Protein AF-A0A4R1HKF2-F1 (afdb_monomer_lite)

Structure (mmCIF, N/CA/C/O backbone):
data_AF-A0A4R1HKF2-F1
#
_entry.id   AF-A0A4R1HKF2-F1
#
loop_
_atom_site.group_PDB
_atom_site.id
_atom_site.type_symbol
_atom_site.label_atom_id
_atom_site.label_alt_id
_atom_site.label_comp_id
_atom_site.label_asym_id
_atom_site.label_entity_id
_atom_site.label_seq_id
_atom_site.pdbx_PDB_ins_code
_atom_site.Cartn_x
_atom_site.Cartn_y
_atom_site.Cartn_z
_atom_site.occupancy
_atom_site.B_iso_or_equiv
_atom_site.auth_seq_id
_atom_site.auth_comp_id
_atom_site.auth_asym_id
_atom_site.auth_atom_id
_atom_site.pdbx_PDB_model_num
ATOM 1 N N . MET A 1 1 ? -10.575 5.640 28.020 1.00 51.53 1 MET A N 1
ATOM 2 C CA . MET A 1 1 ? 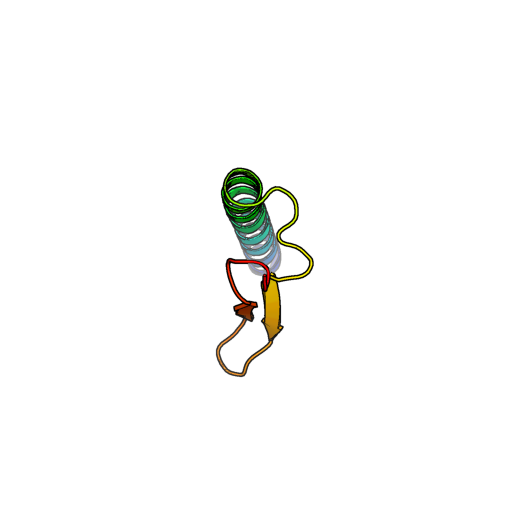-10.854 4.624 26.974 1.00 51.53 1 MET A CA 1
ATOM 3 C C . MET A 1 1 ? -10.444 5.109 25.573 1.00 51.53 1 MET A C 1
ATOM 5 O O . MET A 1 1 ? -11.041 4.713 24.586 1.00 51.53 1 MET A O 1
ATOM 9 N N . THR A 1 2 ? -9.399 5.932 25.467 1.00 57.53 2 THR A N 1
ATOM 10 C CA . THR A 1 2 ? -8.897 6.527 24.212 1.00 57.53 2 THR A CA 1
ATOM 11 C C . THR A 1 2 ? -7.775 5.705 23.559 1.00 57.53 2 THR A C 1
ATOM 13 O O . THR A 1 2 ? -7.552 5.809 22.361 1.00 57.53 2 THR A O 1
ATOM 16 N N . SER A 1 3 ? -7.118 4.809 24.307 1.00 71.81 3 SER A N 1
ATOM 17 C CA . SER A 1 3 ? -5.863 4.176 23.871 1.00 71.81 3 SER A CA 1
ATOM 18 C C . SER A 1 3 ? -5.986 3.222 22.680 1.00 71.81 3 SER A C 1
ATOM 20 O O . SER A 1 3 ? -5.001 2.989 21.985 1.00 71.81 3 SER A O 1
ATOM 22 N N . THR A 1 4 ? -7.164 2.647 22.428 1.00 83.00 4 THR A N 1
ATOM 23 C CA . THR A 1 4 ? -7.339 1.651 21.360 1.00 83.00 4 THR A CA 1
ATOM 24 C C . THR A 1 4 ? -7.467 2.306 19.986 1.00 83.00 4 THR A C 1
ATOM 26 O O . THR A 1 4 ? -6.863 1.835 19.028 1.00 83.00 4 THR A O 1
ATOM 29 N N . LEU A 1 5 ? -8.206 3.415 19.889 1.00 86.19 5 LEU A N 1
ATOM 30 C CA . LEU A 1 5 ? -8.373 4.170 18.641 1.00 86.19 5 LEU A CA 1
ATOM 31 C C . LEU A 1 5 ? -7.078 4.878 18.239 1.00 86.19 5 LEU A C 1
ATOM 33 O O . LEU A 1 5 ? -6.676 4.788 17.081 1.00 86.19 5 LEU A O 1
ATOM 37 N N . ASP A 1 6 ? -6.386 5.485 19.203 1.00 90.81 6 ASP A N 1
ATOM 38 C CA . ASP A 1 6 ? -5.092 6.129 18.963 1.00 90.81 6 ASP A CA 1
ATOM 39 C C . ASP A 1 6 ? -4.038 5.108 18.502 1.00 90.81 6 ASP A C 1
ATOM 41 O O . ASP A 1 6 ? -3.270 5.365 17.573 1.00 90.81 6 ASP A O 1
ATOM 45 N N . GLY A 1 7 ? -4.047 3.904 19.090 1.00 89.31 7 GLY A N 1
ATOM 46 C CA . GLY A 1 7 ? -3.180 2.800 18.675 1.00 89.31 7 GLY A CA 1
ATOM 47 C C . GLY A 1 7 ? -3.468 2.305 17.254 1.00 89.31 7 GLY A C 1
ATOM 48 O O . GLY A 1 7 ? -2.538 2.071 16.478 1.00 89.31 7 GLY A O 1
ATOM 49 N N . VAL A 1 8 ? -4.747 2.189 16.879 1.00 91.50 8 VAL A N 1
ATOM 50 C CA . VAL A 1 8 ? -5.149 1.824 15.510 1.00 91.50 8 VAL A CA 1
ATOM 51 C C . VAL A 1 8 ? -4.737 2.909 14.517 1.00 91.50 8 VAL A C 1
ATOM 53 O O . VAL A 1 8 ? -4.138 2.591 13.490 1.00 91.50 8 VAL A O 1
ATOM 56 N N . LEU A 1 9 ? -4.978 4.183 14.835 1.00 92.38 9 LEU A N 1
ATOM 57 C CA . LEU A 1 9 ? -4.595 5.305 13.979 1.00 92.38 9 LEU A CA 1
ATOM 58 C C . LEU A 1 9 ? -3.080 5.343 13.748 1.00 92.38 9 LEU A C 1
ATOM 60 O O . LEU A 1 9 ? -2.633 5.441 12.604 1.00 92.38 9 LEU A O 1
ATOM 64 N N . ALA A 1 10 ? -2.285 5.189 14.810 1.00 92.31 10 ALA A N 1
ATOM 65 C CA . ALA A 1 10 ? -0.830 5.127 14.702 1.00 92.31 10 ALA A CA 1
ATOM 66 C C . ALA A 1 10 ? -0.373 3.986 13.778 1.00 92.31 10 ALA A C 1
ATOM 68 O O . ALA A 1 10 ? 0.529 4.168 12.954 1.00 92.31 10 ALA A O 1
ATOM 69 N N . ARG A 1 11 ? -1.028 2.821 13.859 1.00 92.31 11 ARG A N 1
ATOM 70 C CA . ARG A 1 11 ? -0.706 1.671 13.008 1.00 92.31 11 ARG A CA 1
ATOM 71 C C . ARG A 1 11 ? -1.079 1.904 11.545 1.00 92.31 11 ARG A C 1
ATOM 73 O O . ARG A 1 11 ? -0.293 1.554 10.667 1.00 92.31 11 ARG A O 1
ATOM 80 N N . VAL A 1 12 ? -2.225 2.528 11.279 1.00 92.50 12 VAL A N 1
ATOM 81 C CA . VAL A 1 12 ? -2.649 2.901 9.919 1.00 92.50 12 VAL A CA 1
ATOM 82 C C . VAL A 1 12 ? -1.664 3.891 9.300 1.00 92.50 12 VAL A C 1
ATOM 84 O O . VAL A 1 12 ? -1.208 3.679 8.178 1.00 92.50 12 VAL A O 1
ATOM 87 N N . LEU A 1 13 ? -1.261 4.923 10.046 1.00 94.56 13 LEU A N 1
ATOM 88 C CA . LEU A 1 13 ? -0.270 5.897 9.578 1.00 94.56 13 LEU A CA 1
ATOM 89 C C . LEU A 1 13 ? 1.082 5.241 9.272 1.00 94.56 13 LEU A C 1
ATOM 91 O O . LEU A 1 13 ? 1.730 5.586 8.282 1.00 94.56 13 LEU A O 1
ATOM 95 N N . GLN A 1 14 ? 1.496 4.265 10.085 1.00 94.31 14 GLN A N 1
ATOM 96 C CA . GLN A 1 14 ? 2.711 3.496 9.830 1.00 94.31 14 GLN A CA 1
ATOM 97 C C . GLN A 1 14 ? 2.614 2.699 8.520 1.00 94.31 14 GLN A C 1
ATOM 99 O O . GLN A 1 14 ? 3.549 2.740 7.723 1.00 94.31 14 GLN A O 1
ATOM 104 N N . ILE A 1 15 ? 1.488 2.020 8.276 1.00 91.31 15 ILE A N 1
ATOM 105 C CA . ILE A 1 15 ? 1.254 1.251 7.043 1.00 91.31 15 ILE A CA 1
ATOM 106 C C . ILE A 1 15 ? 1.302 2.166 5.816 1.00 91.31 15 ILE A C 1
ATOM 108 O O . ILE A 1 15 ? 2.005 1.850 4.858 1.00 91.31 15 ILE A O 1
ATOM 112 N N . LEU A 1 16 ? 0.631 3.321 5.866 1.00 91.25 16 LEU A N 1
ATOM 113 C CA . LEU A 1 16 ? 0.630 4.293 4.767 1.00 91.25 16 LEU A CA 1
ATOM 114 C C . LEU A 1 16 ? 2.040 4.800 4.450 1.00 91.25 16 LEU A C 1
ATOM 116 O O . LEU A 1 16 ? 2.430 4.873 3.285 1.00 91.25 16 LEU A O 1
ATOM 120 N N . ARG A 1 17 ? 2.843 5.099 5.479 1.00 93.19 17 ARG A N 1
ATOM 121 C CA . ARG A 1 17 ? 4.235 5.524 5.281 1.00 93.19 17 ARG A CA 1
ATOM 122 C C . ARG A 1 17 ? 5.078 4.413 4.650 1.00 93.19 17 ARG A C 1
ATOM 124 O O . ARG A 1 17 ? 5.861 4.687 3.744 1.00 93.19 17 ARG A O 1
ATOM 131 N N . THR A 1 18 ? 4.922 3.167 5.096 1.00 90.31 18 THR A N 1
ATOM 132 C CA . THR A 1 18 ? 5.621 2.022 4.491 1.00 90.31 18 THR A CA 1
ATOM 133 C C . THR A 1 18 ? 5.203 1.814 3.035 1.00 90.31 18 THR A C 1
ATOM 135 O O . THR A 1 18 ? 6.066 1.586 2.189 1.00 90.31 18 THR A O 1
ATOM 138 N N . GLN A 1 19 ? 3.912 1.957 2.727 1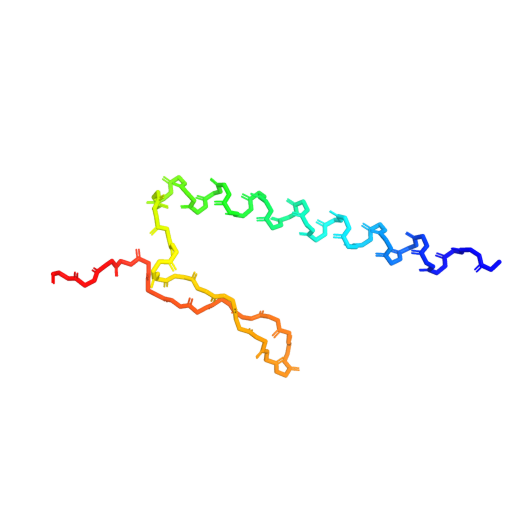.00 87.12 19 GLN A N 1
ATOM 139 C CA . GLN A 1 19 ? 3.395 1.865 1.363 1.00 87.12 19 GLN A CA 1
AT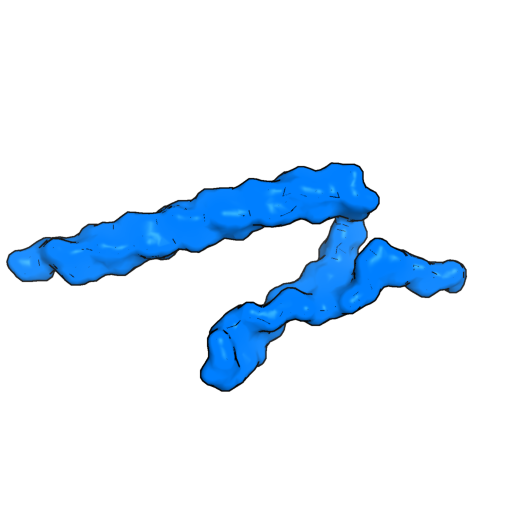OM 140 C C . GLN A 1 19 ? 4.020 2.927 0.448 1.00 87.12 19 GLN A C 1
ATOM 142 O O . GLN A 1 19 ? 4.461 2.591 -0.645 1.00 87.12 19 GLN A O 1
ATOM 147 N N . GLN A 1 20 ? 4.119 4.181 0.900 1.00 88.81 20 GLN A N 1
ATOM 148 C CA . GLN A 1 20 ? 4.742 5.263 0.124 1.00 88.81 20 GLN A CA 1
ATOM 149 C C . GLN A 1 20 ? 6.217 4.986 -0.193 1.00 88.81 20 GLN A C 1
ATOM 151 O O . GLN A 1 20 ? 6.650 5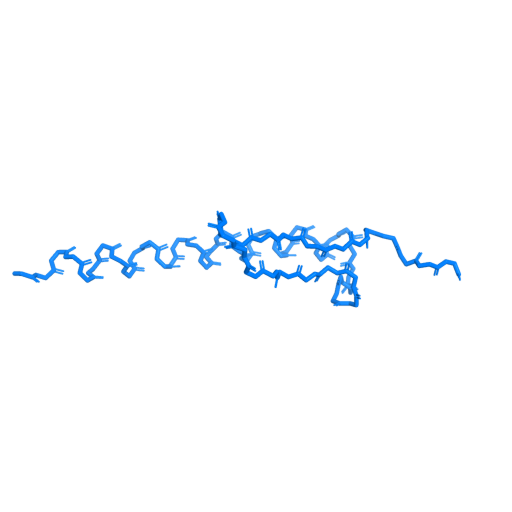.183 -1.325 1.00 88.81 20 GLN A O 1
ATOM 156 N N . VAL A 1 21 ? 6.990 4.501 0.786 1.00 90.69 21 VAL A N 1
ATOM 157 C CA . VAL A 1 21 ? 8.410 4.158 0.580 1.00 90.69 21 VAL A CA 1
ATOM 158 C C . VAL A 1 21 ? 8.562 3.024 -0.433 1.00 90.69 21 VAL A C 1
ATOM 160 O O . VAL A 1 21 ? 9.439 3.086 -1.295 1.00 90.69 21 VAL A O 1
ATOM 163 N N . LEU A 1 22 ? 7.710 2.001 -0.338 1.00 84.69 22 LEU A N 1
ATOM 164 C CA . LEU A 1 22 ? 7.707 0.889 -1.283 1.00 84.69 22 LEU A CA 1
ATOM 165 C C . LEU A 1 22 ? 7.364 1.372 -2.696 1.00 84.69 22 LEU A C 1
ATOM 167 O O . LEU A 1 22 ? 8.070 1.031 -3.640 1.00 84.69 22 LEU A O 1
ATOM 171 N N . TRP A 1 23 ? 6.336 2.210 -2.826 1.00 81.94 23 TRP A N 1
ATOM 172 C CA . TRP A 1 23 ? 5.901 2.742 -4.114 1.00 81.94 23 TRP A CA 1
ATOM 173 C C . TRP A 1 23 ? 6.986 3.592 -4.783 1.00 81.94 23 TRP A C 1
ATOM 175 O O . TRP A 1 23 ? 7.342 3.339 -5.926 1.00 81.94 23 TRP A O 1
ATOM 185 N N . ALA A 1 24 ? 7.630 4.493 -4.037 1.00 85.62 24 ALA A N 1
ATOM 186 C CA . ALA A 1 24 ? 8.756 5.285 -4.543 1.00 85.62 24 ALA A CA 1
ATOM 187 C C . ALA A 1 24 ? 9.990 4.431 -4.905 1.00 85.62 24 ALA A C 1
ATOM 189 O O . ALA A 1 24 ? 10.833 4.827 -5.712 1.00 85.62 24 ALA A O 1
ATOM 190 N N . ALA A 1 25 ? 10.165 3.261 -4.282 1.00 83.94 25 ALA A N 1
ATOM 191 C CA . ALA A 1 25 ? 11.191 2.310 -4.698 1.00 83.94 25 ALA A CA 1
ATOM 192 C C . ALA A 1 25 ? 10.814 1.603 -6.007 1.00 83.94 25 ALA A C 1
ATOM 194 O O . ALA A 1 25 ? 11.690 1.409 -6.846 1.00 83.94 25 ALA A O 1
ATOM 195 N N . MET A 1 26 ? 9.535 1.273 -6.187 1.00 76.56 26 MET A N 1
ATOM 196 C CA . MET A 1 26 ? 9.007 0.666 -7.409 1.00 76.56 26 MET A CA 1
ATOM 197 C C . MET A 1 26 ? 9.047 1.633 -8.596 1.00 76.56 26 MET A C 1
ATOM 199 O O . MET A 1 26 ? 9.568 1.249 -9.635 1.00 76.56 26 MET A O 1
ATOM 203 N N . GLU A 1 27 ? 8.633 2.891 -8.420 1.00 78.94 27 GLU A N 1
ATOM 204 C CA . GLU A 1 27 ? 8.673 3.937 -9.462 1.00 78.94 27 GLU A CA 1
ATOM 205 C C . GLU A 1 27 ? 10.086 4.188 -10.019 1.00 78.94 27 GLU A C 1
ATOM 207 O O . GLU A 1 27 ? 10.257 4.582 -11.169 1.00 78.94 27 GLU A O 1
ATOM 212 N N . ARG A 1 28 ? 11.131 3.951 -9.213 1.00 79.19 28 ARG A N 1
ATOM 213 C CA . ARG A 1 28 ? 12.530 4.045 -9.670 1.00 79.19 28 ARG A CA 1
ATOM 214 C C . ARG A 1 28 ? 12.954 2.885 -10.569 1.00 79.19 28 ARG A C 1
ATOM 216 O O . ARG A 1 28 ? 13.928 3.032 -11.302 1.00 79.19 28 ARG A O 1
ATOM 223 N N . ILE A 1 29 ? 12.296 1.736 -10.445 1.00 76.88 29 ILE A N 1
ATOM 224 C CA . ILE A 1 29 ? 12.578 0.526 -11.225 1.00 76.88 29 ILE A CA 1
ATOM 225 C C . ILE A 1 29 ? 11.727 0.528 -12.498 1.00 76.88 29 ILE A C 1
ATOM 227 O O . ILE A 1 29 ? 12.241 0.217 -13.568 1.00 76.88 29 ILE A O 1
ATOM 231 N N . ASP A 1 30 ? 10.460 0.920 -12.376 1.00 67.00 30 ASP A N 1
ATOM 232 C CA . ASP A 1 30 ? 9.503 1.063 -13.466 1.00 67.00 30 ASP A CA 1
ATOM 233 C C . ASP A 1 30 ? 8.675 2.339 -13.229 1.00 67.00 30 ASP A C 1
ATOM 235 O O . ASP A 1 30 ? 7.934 2.390 -12.245 1.00 67.00 30 ASP A O 1
ATOM 239 N N . PRO A 1 31 ? 8.812 3.382 -14.070 1.00 66.62 31 PRO A N 1
ATOM 240 C CA . PRO A 1 31 ? 8.106 4.648 -13.894 1.00 66.62 31 PRO A CA 1
ATOM 241 C C . PRO A 1 31 ? 6.592 4.567 -14.162 1.00 66.62 31 PRO A C 1
ATOM 243 O O . PRO A 1 31 ? 5.891 5.523 -13.830 1.00 66.62 31 PRO A O 1
ATOM 246 N N . ASP A 1 32 ? 6.077 3.459 -14.711 1.00 64.94 32 ASP A N 1
ATOM 247 C CA . ASP A 1 32 ? 4.637 3.181 -14.794 1.00 64.94 32 ASP A CA 1
ATOM 248 C C . ASP A 1 32 ? 4.337 1.712 -14.427 1.00 64.94 32 ASP A C 1
ATOM 250 O O . ASP A 1 32 ? 4.009 0.895 -15.289 1.00 64.94 32 ASP A O 1
ATOM 254 N N . PRO A 1 33 ? 4.411 1.350 -13.130 1.00 56.84 33 PRO A N 1
ATOM 255 C CA . PRO A 1 33 ? 4.178 -0.021 -12.674 1.00 56.84 33 PRO A CA 1
ATOM 256 C C . PRO A 1 33 ? 2.683 -0.391 -12.695 1.00 56.84 33 PRO A C 1
ATOM 258 O O . PRO A 1 33 ? 2.310 -1.544 -12.475 1.00 56.84 33 PRO A O 1
ATOM 261 N N . THR A 1 34 ? 1.813 0.593 -12.927 1.00 60.47 34 THR A N 1
ATOM 262 C CA . THR A 1 34 ? 0.355 0.534 -12.790 1.00 60.47 34 THR A CA 1
ATOM 263 C C . THR A 1 34 ? -0.349 -0.487 -13.691 1.00 60.47 34 THR A C 1
ATOM 265 O O . THR A 1 34 ? -1.312 -1.096 -13.223 1.00 60.47 34 THR A O 1
ATOM 268 N N . PRO A 1 35 ? 0.079 -0.739 -14.946 1.00 62.28 35 PRO A N 1
ATOM 269 C CA . PRO A 1 35 ? -0.544 -1.763 -15.779 1.00 62.28 35 PRO A CA 1
ATOM 270 C C . PRO A 1 35 ? -0.176 -3.183 -15.335 1.00 62.28 35 PRO A C 1
ATOM 272 O O . PRO A 1 35 ? -0.852 -4.136 -15.726 1.00 62.28 35 PRO A O 1
ATOM 275 N N . TYR A 1 36 ? 0.897 -3.338 -14.550 1.00 64.81 36 TYR A N 1
ATOM 276 C CA . TYR A 1 36 ? 1.535 -4.633 -14.337 1.00 64.81 36 TYR A CA 1
ATOM 277 C C . TYR A 1 36 ? 1.630 -5.078 -12.889 1.00 64.81 36 TYR A C 1
ATOM 279 O O . TYR A 1 36 ? 1.906 -6.254 -12.685 1.00 64.81 36 TYR A O 1
ATOM 287 N N . LEU A 1 37 ? 1.429 -4.196 -11.907 1.00 72.12 37 LEU A N 1
ATOM 288 C CA . LEU A 1 37 ? 1.492 -4.506 -10.481 1.00 72.12 37 LEU A CA 1
ATOM 289 C C . LEU A 1 37 ? 0.255 -3.974 -9.757 1.00 72.12 37 LEU A C 1
ATOM 291 O O . LEU A 1 37 ? 0.029 -2.767 -9.678 1.00 72.12 37 LEU A O 1
ATOM 295 N N . HIS A 1 38 ? -0.522 -4.874 -9.156 1.00 71.81 38 HIS A N 1
ATOM 296 C CA . HIS A 1 38 ? -1.709 -4.523 -8.380 1.00 71.81 38 HIS A CA 1
ATOM 297 C C . HIS A 1 38 ? -1.819 -5.354 -7.101 1.00 71.81 38 HIS A C 1
ATOM 299 O O . HIS A 1 38 ? -1.348 -6.487 -7.006 1.00 71.81 38 HIS A O 1
ATOM 305 N N . TRP A 1 39 ? -2.433 -4.767 -6.076 1.00 77.75 39 TRP A N 1
ATOM 306 C CA . TRP A 1 39 ? -2.681 -5.432 -4.800 1.00 77.75 39 TRP A CA 1
ATOM 307 C C . TRP A 1 39 ? -4.086 -6.030 -4.782 1.00 77.75 39 TRP A C 1
ATOM 309 O O . TRP A 1 39 ? -5.059 -5.312 -5.004 1.00 77.75 39 TRP A O 1
ATOM 319 N N . GLU A 1 40 ? -4.204 -7.314 -4.445 1.00 79.25 40 GLU A N 1
ATOM 320 C CA . GLU A 1 40 ? -5.499 -7.970 -4.230 1.00 79.25 40 GLU A CA 1
ATOM 321 C C . GLU A 1 40 ? -5.645 -8.450 -2.776 1.00 79.25 40 GLU A C 1
ATOM 323 O O . GLU A 1 40 ? -4.665 -8.898 -2.160 1.00 79.25 40 GLU A O 1
ATOM 328 N N . PRO A 1 41 ? -6.861 -8.387 -2.204 1.00 78.12 41 PRO A N 1
ATOM 329 C CA . PRO A 1 41 ? -7.148 -8.970 -0.902 1.00 78.12 41 PRO A CA 1
ATOM 330 C C . PRO A 1 41 ? -7.216 -10.504 -0.986 1.00 78.12 41 PRO A C 1
ATOM 332 O O . PRO A 1 41 ? -7.814 -11.077 -1.891 1.00 78.12 41 PRO A O 1
ATOM 335 N N . THR A 1 42 ? -6.638 -11.186 0.000 1.00 85.00 42 THR A N 1
ATOM 336 C CA . THR A 1 42 ? -6.647 -12.650 0.151 1.00 85.00 42 THR A CA 1
ATOM 337 C C . THR A 1 42 ? -7.027 -13.041 1.580 1.00 85.00 42 THR A C 1
ATOM 339 O O . THR A 1 42 ? -7.074 -12.199 2.479 1.00 85.00 42 THR A O 1
ATOM 342 N N . THR A 1 43 ? -7.231 -14.337 1.832 1.00 85.56 43 THR A N 1
ATOM 343 C CA . THR A 1 43 ? -7.505 -14.867 3.182 1.00 85.56 43 THR A CA 1
ATOM 344 C C . THR A 1 43 ? -6.358 -14.652 4.176 1.00 85.56 43 THR A C 1
ATOM 346 O O . THR A 1 43 ? -6.592 -14.691 5.380 1.00 85.56 43 THR A O 1
ATOM 349 N N . ALA A 1 44 ? -5.137 -14.389 3.697 1.00 84.62 44 ALA A N 1
ATOM 350 C CA . ALA A 1 44 ? -3.955 -14.116 4.517 1.00 84.62 44 ALA A CA 1
ATOM 351 C C . ALA A 1 44 ? -3.577 -12.618 4.579 1.00 84.62 44 ALA A C 1
ATOM 353 O O . ALA A 1 44 ? -2.548 -12.272 5.157 1.00 84.62 44 ALA A O 1
ATOM 354 N N . GLY A 1 45 ? -4.381 -11.727 3.986 1.00 80.06 45 GLY A N 1
ATOM 355 C CA . GLY A 1 45 ? -4.088 -10.293 3.869 1.00 80.06 45 GLY A CA 1
ATOM 356 C C . GLY A 1 45 ? -3.908 -9.847 2.419 1.00 80.06 45 GLY A C 1
ATOM 357 O O . GLY A 1 45 ? -4.458 -10.454 1.506 1.00 80.06 45 GLY A O 1
ATOM 358 N N . TRP A 1 46 ? -3.154 -8.776 2.191 1.00 79.56 46 TRP A N 1
ATOM 359 C CA . TRP A 1 46 ? -2.931 -8.228 0.850 1.00 79.56 46 TRP A CA 1
ATOM 360 C C . TRP A 1 46 ? -1.753 -8.914 0.162 1.00 79.56 46 TRP A C 1
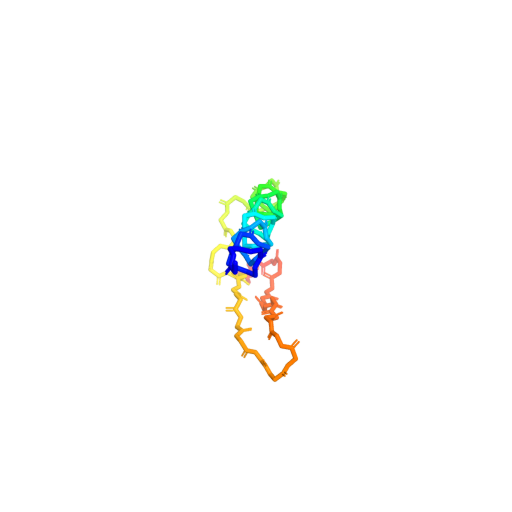ATOM 362 O O . TRP A 1 46 ? -0.693 -9.089 0.768 1.00 79.56 46 TRP A O 1
ATOM 372 N N . ARG A 1 47 ? -1.921 -9.281 -1.109 1.00 81.44 47 ARG A N 1
ATOM 373 C CA . ARG A 1 47 ? -0.852 -9.856 -1.933 1.00 81.44 47 ARG A CA 1
ATOM 374 C C . ARG A 1 47 ? -0.637 -8.998 -3.175 1.00 81.44 47 ARG A C 1
ATOM 376 O O . ARG A 1 47 ? -1.598 -8.560 -3.798 1.00 81.44 47 ARG A O 1
ATOM 383 N N . LEU A 1 48 ? 0.631 -8.758 -3.499 1.00 78.25 48 LEU A N 1
ATOM 384 C CA . LEU A 1 48 ? 1.048 -8.069 -4.714 1.00 78.25 48 LEU A CA 1
ATOM 385 C C . LEU A 1 48 ? 1.063 -9.079 -5.862 1.00 78.25 48 LEU A C 1
ATOM 387 O O . LEU A 1 48 ? 1.755 -10.098 -5.775 1.00 78.25 48 LEU A O 1
ATOM 391 N N . TYR A 1 49 ? 0.296 -8.800 -6.906 1.00 72.81 49 TYR A N 1
ATOM 392 C CA . TYR A 1 49 ? 0.239 -9.573 -8.140 1.00 72.81 49 TYR A CA 1
ATOM 393 C C . TYR A 1 49 ? 0.796 -8.740 -9.283 1.00 72.81 49 TYR A C 1
ATOM 395 O O . TYR A 1 49 ? 0.659 -7.520 -9.281 1.00 72.81 49 TYR A O 1
ATOM 403 N N . GLY A 1 50 ? 1.441 -9.404 -10.242 1.00 70.31 50 GLY A N 1
ATOM 404 C CA . GLY A 1 50 ? 1.985 -8.717 -11.399 1.00 70.31 50 GLY A CA 1
ATOM 405 C C . GLY A 1 50 ? 3.205 -9.345 -12.052 1.00 70.31 50 GLY A C 1
ATOM 406 O O . GLY A 1 50 ? 3.820 -10.258 -11.496 1.00 70.31 50 GLY A O 1
ATOM 407 N N . ARG A 1 51 ? 3.571 -8.840 -13.234 1.00 63.56 51 ARG A N 1
ATOM 408 C CA . ARG A 1 51 ? 4.853 -9.127 -13.899 1.00 63.56 51 ARG A CA 1
ATOM 409 C C . ARG A 1 51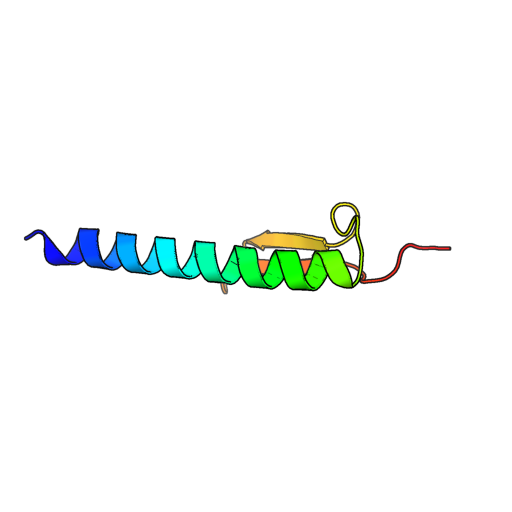 ? 5.691 -7.859 -13.898 1.00 63.56 51 ARG A C 1
ATOM 411 O O . ARG A 1 51 ? 5.225 -6.823 -14.324 1.00 63.56 51 ARG A O 1
ATOM 418 N N . LEU A 1 52 ? 6.945 -7.953 -13.470 1.00 61.12 52 LEU A N 1
ATOM 419 C CA . LEU A 1 52 ? 7.852 -6.800 -13.409 1.00 61.12 52 LEU A CA 1
ATOM 420 C C . LEU A 1 52 ? 8.312 -6.297 -14.795 1.00 61.12 52 LEU A C 1
ATOM 422 O O . LEU A 1 52 ? 9.138 -5.399 -14.865 1.00 61.12 52 LEU A O 1
ATOM 426 N N . VAL A 1 53 ? 7.862 -6.931 -15.884 1.00 58.91 53 VAL A N 1
ATOM 427 C CA . VAL A 1 53 ? 8.329 -6.669 -17.249 1.00 58.91 53 VAL A CA 1
ATOM 428 C C . VAL A 1 53 ? 7.111 -6.631 -18.181 1.00 58.91 53 VAL A C 1
ATOM 430 O O . VAL A 1 53 ? 6.340 -7.602 -18.171 1.00 58.91 53 VAL A O 1
ATOM 433 N N . PRO A 1 54 ? 6.926 -5.555 -18.970 1.00 52.75 54 PRO A N 1
ATOM 434 C CA . PRO A 1 54 ? 5.944 -5.515 -20.050 1.00 52.75 54 PRO A CA 1
ATOM 435 C C . PRO A 1 54 ? 6.137 -6.702 -21.009 1.00 52.75 54 PRO A C 1
ATOM 437 O O . PRO A 1 54 ? 7.279 -7.103 -21.235 1.00 52.75 54 PRO A O 1
ATOM 440 N N . PRO A 1 55 ? 5.068 -7.299 -21.567 1.00 57.88 55 PRO A N 1
ATOM 441 C CA . PRO A 1 55 ? 5.222 -8.202 -22.704 1.00 57.88 55 PRO A CA 1
ATOM 442 C C . PRO A 1 55 ? 5.814 -7.433 -23.899 1.00 57.88 55 PRO A C 1
ATOM 444 O O . PRO A 1 55 ? 5.472 -6.266 -24.085 1.00 57.88 55 PRO A O 1
ATOM 447 N N . ASP A 1 56 ? 6.700 -8.094 -24.651 1.00 65.06 56 ASP A N 1
ATOM 448 C CA . ASP A 1 56 ? 7.341 -7.565 -25.869 1.00 65.06 56 ASP A CA 1
ATOM 449 C C . ASP A 1 56 ? 6.340 -6.997 -26.893 1.00 65.06 56 ASP A C 1
ATOM 451 O O . ASP A 1 56 ? 5.244 -7.593 -27.057 1.00 65.06 56 ASP A O 1
#

Foldseek 3Di:
DCVPVVVVVVVVVVVVVVVVVVVVVLCVLPVCCPVFWDWDQDPVGIDIGGDSDDDD

Sequence (56 aa):
MTSTLDGVLARVLQILRTQQVLWAAMERIDPDPTPYLHWEPTTAGWRLYGRLVPPD

Organism: Pseudonocardia endophytica (NCBI:txid401976)

Radius of gyration: 15.34 Å; chains: 1; bounding box: 23×21×53 Å

pLDDT: mean 77.85, std 12.2, range [51.53, 94.56]

Secondary structure (DSSP, 8-state):
--HHHHHHHHHHHHHHHHHHHHHHHHHTT-S--TTTEEEEEETTEEEEEE-SS---